Protein AF-A0A822FZ00-F1 (afdb_monomer_lite)

Sequence (42 aa):
MKGCQLSCGEKQRISLARTFIRQPKILLLDEATSAMDSYNEQ

Foldseek 3Di:
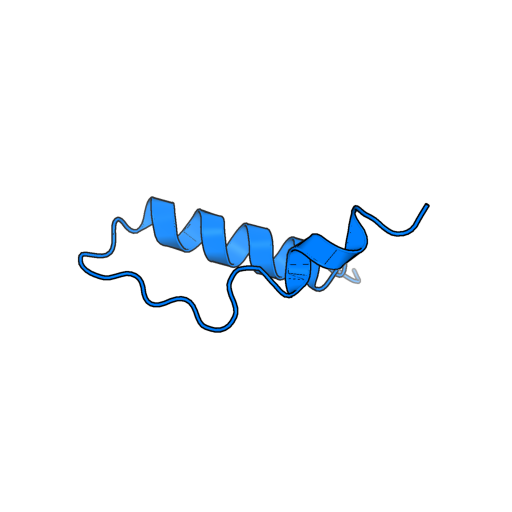DPPPDDDPLRVVVVVVVVVVVVVDPDDDDDPVCPVVVVVPDD

Secondary structure (DSSP, 8-state):
-------HHHHHHHHHHHHHHT--S----SSTTTTSGGGS--

pLDDT: mean 77.96, std 16.1, range [44.34, 95.06]

Structure (mmCIF, N/CA/C/O backbone):
data_AF-A0A822FZ00-F1
#
_entry.id   AF-A0A822FZ00-F1
#
loop_
_atom_site.group_PDB
_atom_site.id
_atom_site.type_symbol
_atom_site.label_atom_id
_atom_site.label_alt_id
_atom_site.label_comp_id
_atom_site.label_asym_id
_atom_site.label_entity_id
_atom_site.label_seq_id
_atom_site.pdbx_PDB_ins_code
_atom_site.Cartn_x
_atom_site.Cartn_y
_atom_site.Cartn_z
_atom_site.occupancy
_atom_site.B_iso_or_equiv
_atom_site.auth_seq_id
_atom_site.auth_comp_id
_atom_site.auth_asym_id
_atom_site.auth_atom_id
_atom_site.pdbx_PDB_model_num
ATOM 1 N N . MET A 1 1 ? 4.765 26.310 -15.912 1.00 49.66 1 MET A N 1
ATOM 2 C CA . MET A 1 1 ? 5.669 25.279 -15.356 1.00 49.66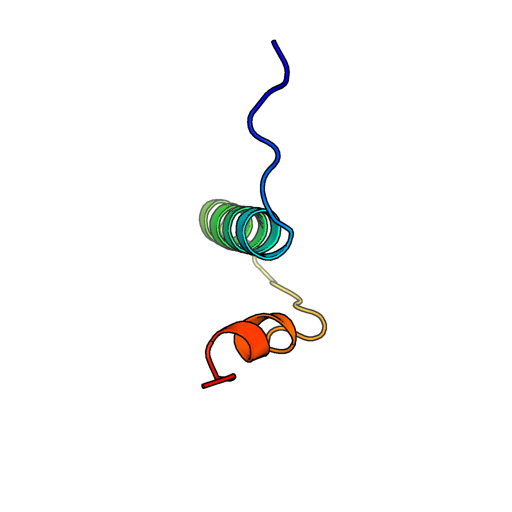 1 MET A CA 1
ATOM 3 C C . MET A 1 1 ? 4.948 23.940 -15.395 1.00 49.66 1 MET A C 1
ATOM 5 O O . MET A 1 1 ? 3.955 23.792 -14.696 1.00 49.66 1 MET A O 1
ATOM 9 N N . LYS A 1 2 ? 5.361 22.998 -16.254 1.00 51.06 2 LYS A N 1
ATOM 10 C CA . LYS A 1 2 ? 4.854 21.619 -16.181 1.00 51.06 2 LYS A CA 1
ATOM 11 C C . LYS A 1 2 ? 5.486 20.995 -14.935 1.00 51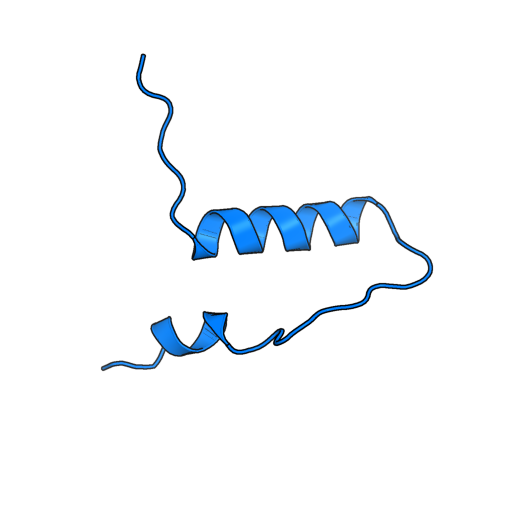.06 2 LYS A C 1
ATOM 13 O O . LYS A 1 2 ? 6.694 20.794 -14.923 1.00 51.06 2 LYS A O 1
ATOM 18 N N . GLY A 1 3 ? 4.706 20.806 -13.870 1.00 68.31 3 GLY A N 1
ATOM 19 C CA . GLY A 1 3 ? 5.179 20.096 -12.680 1.00 68.31 3 GLY A CA 1
ATOM 20 C C . GLY A 1 3 ? 5.706 18.716 -13.074 1.00 68.31 3 GLY A C 1
ATOM 21 O O . GLY A 1 3 ? 5.171 18.115 -14.009 1.00 68.31 3 GLY A O 1
ATOM 22 N N . CYS A 1 4 ? 6.760 18.243 -12.404 1.00 76.06 4 CYS A N 1
ATOM 23 C CA . CYS A 1 4 ? 7.295 16.900 -12.626 1.00 76.06 4 CYS A CA 1
ATOM 24 C C . CYS A 1 4 ? 6.149 15.883 -12.602 1.00 76.06 4 CYS A C 1
ATOM 26 O O . CYS A 1 4 ? 5.463 15.728 -11.589 1.00 76.06 4 CYS A O 1
ATOM 28 N N . GLN A 1 5 ? 5.907 15.224 -13.736 1.00 83.75 5 GLN A N 1
ATOM 29 C CA . GLN A 1 5 ? 4.934 14.146 -13.800 1.00 83.75 5 GLN A CA 1
ATOM 30 C C . GLN A 1 5 ? 5.545 12.931 -13.113 1.00 83.75 5 GLN A C 1
ATOM 32 O O . GLN A 1 5 ? 6.525 12.371 -13.589 1.00 83.75 5 GLN A O 1
ATOM 37 N N . LEU A 1 6 ? 4.960 12.547 -11.983 1.00 86.38 6 LEU A N 1
ATOM 38 C CA . LEU A 1 6 ? 5.321 11.320 -11.288 1.00 86.38 6 LEU A CA 1
ATOM 39 C C . LEU A 1 6 ? 4.873 10.112 -12.117 1.00 86.38 6 LEU A C 1
ATOM 41 O O . LEU A 1 6 ? 3.733 10.076 -12.609 1.00 86.38 6 LEU A O 1
ATOM 45 N N . SER A 1 7 ? 5.746 9.116 -12.217 1.00 87.56 7 SER A N 1
ATOM 46 C CA . SER A 1 7 ? 5.412 7.793 -12.740 1.00 87.56 7 SER A CA 1
ATOM 47 C C . SER A 1 7 ? 4.294 7.141 -11.917 1.00 87.56 7 SER A C 1
ATOM 49 O O . SER A 1 7 ? 3.985 7.550 -10.792 1.00 87.56 7 SER A O 1
ATOM 51 N N . CYS A 1 8 ? 3.664 6.105 -12.472 1.00 84.31 8 CYS A N 1
ATOM 52 C CA . CYS A 1 8 ? 2.615 5.365 -11.771 1.00 84.31 8 CYS A CA 1
ATOM 53 C C . CYS A 1 8 ? 3.128 4.771 -10.443 1.00 84.31 8 CYS A C 1
ATOM 55 O O . CYS A 1 8 ? 2.514 4.979 -9.396 1.00 84.31 8 CYS A O 1
ATOM 57 N N . GLY A 1 9 ? 4.314 4.150 -10.458 1.00 85.19 9 GLY A N 1
ATOM 58 C CA . GLY A 1 9 ? 4.935 3.578 -9.258 1.00 85.19 9 GLY A CA 1
ATOM 59 C C . GLY A 1 9 ? 5.352 4.620 -8.212 1.00 85.19 9 GLY A C 1
ATOM 60 O O . GLY A 1 9 ? 5.294 4.360 -7.010 1.00 85.19 9 GLY A O 1
ATOM 61 N N . GLU A 1 10 ? 5.741 5.831 -8.620 1.00 88.31 10 GLU A N 1
ATOM 62 C CA . GLU A 1 10 ? 5.999 6.931 -7.675 1.00 88.31 10 GLU A CA 1
ATOM 63 C C 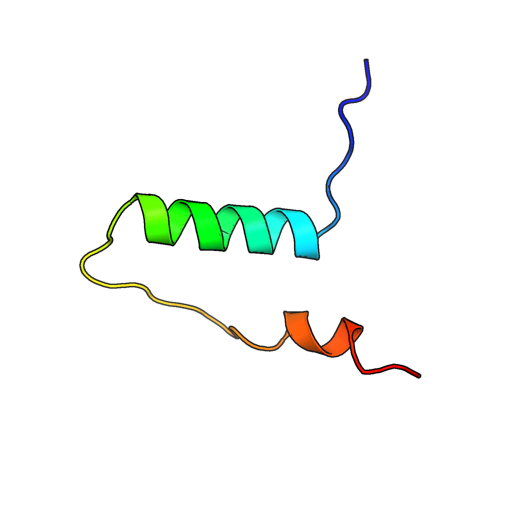. GLU A 1 10 ? 4.711 7.436 -7.017 1.00 88.31 10 GLU A C 1
ATOM 65 O O . GLU A 1 10 ? 4.676 7.629 -5.800 1.00 88.31 10 GLU A O 1
ATOM 70 N N . LYS A 1 11 ? 3.623 7.591 -7.783 1.00 87.50 11 LYS A N 1
ATOM 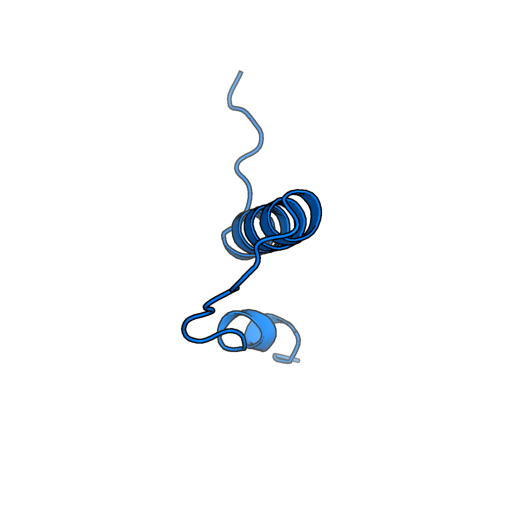71 C CA . LYS A 1 11 ? 2.305 7.961 -7.236 1.00 87.50 11 LYS A CA 1
ATOM 72 C C . LYS A 1 11 ? 1.796 6.917 -6.244 1.00 87.50 11 LYS A C 1
ATOM 74 O O . LYS A 1 11 ? 1.261 7.282 -5.197 1.00 87.50 11 LYS A O 1
ATOM 79 N N . GLN A 1 12 ? 2.006 5.637 -6.539 1.00 86.25 12 GLN A N 1
ATOM 80 C CA . GLN A 1 12 ? 1.625 4.539 -5.657 1.00 86.25 12 GLN A CA 1
ATOM 81 C C . GLN A 1 12 ? 2.427 4.543 -4.355 1.00 86.25 12 GLN A C 1
ATOM 83 O O . GLN A 1 12 ? 1.829 4.493 -3.281 1.00 86.25 12 GLN A O 1
ATOM 88 N N . ARG A 1 13 ? 3.757 4.706 -4.421 1.00 87.94 13 ARG A N 1
ATOM 89 C CA . ARG A 1 13 ? 4.609 4.836 -3.225 1.00 87.94 13 ARG A CA 1
ATOM 90 C C . ARG A 1 13 ? 4.194 6.013 -2.346 1.00 87.94 13 ARG A C 1
ATOM 92 O O . ARG A 1 13 ? 4.098 5.861 -1.131 1.00 87.94 13 ARG A O 1
ATOM 99 N N . ILE A 1 14 ? 3.880 7.161 -2.946 1.00 90.88 14 ILE A N 1
ATOM 100 C CA . ILE A 1 14 ? 3.384 8.331 -2.207 1.00 90.88 14 ILE A CA 1
ATOM 101 C C . ILE A 1 14 ? 2.023 8.042 -1.560 1.00 90.88 14 ILE A C 1
ATOM 103 O O . ILE A 1 14 ? 1.811 8.407 -0.405 1.00 90.88 14 ILE A O 1
ATOM 107 N N . SER A 1 15 ? 1.103 7.382 -2.265 1.00 88.75 15 SER A N 1
ATOM 108 C CA . SER A 1 15 ? -0.204 6.993 -1.716 1.00 88.75 15 SER A CA 1
ATOM 109 C C . SER A 1 15 ? -0.061 6.038 -0.524 1.00 88.75 15 SER A C 1
ATOM 111 O O . SER A 1 15 ? -0.679 6.239 0.527 1.00 88.75 15 SER A O 1
ATOM 113 N N . LEU A 1 16 ? 0.835 5.057 -0.642 1.00 89.94 16 LEU A N 1
ATOM 114 C CA . LEU A 1 16 ? 1.134 4.097 0.412 1.00 89.94 16 LEU A CA 1
ATOM 115 C C . LEU A 1 16 ? 1.753 4.789 1.640 1.00 89.94 16 LEU A C 1
ATOM 117 O O . LEU A 1 16 ? 1.240 4.655 2.750 1.00 89.94 16 LEU A O 1
ATOM 121 N N . ALA A 1 17 ? 2.779 5.622 1.441 1.00 93.06 17 ALA A N 1
ATOM 122 C CA . ALA A 1 17 ? 3.405 6.402 2.511 1.00 93.06 17 ALA A CA 1
ATOM 123 C C . ALA A 1 17 ? 2.398 7.323 3.224 1.00 93.06 17 ALA A C 1
ATOM 125 O O . ALA A 1 17 ? 2.350 7.380 4.453 1.00 93.06 17 ALA A O 1
ATOM 126 N N . ARG A 1 18 ? 1.530 8.003 2.466 1.00 94.50 18 ARG A N 1
ATOM 127 C CA . ARG A 1 18 ? 0.459 8.855 3.014 1.00 94.50 18 ARG A CA 1
ATOM 128 C C . ARG A 1 18 ? -0.540 8.088 3.864 1.00 94.50 18 ARG A C 1
ATOM 130 O O . ARG A 1 18 ? -1.139 8.678 4.766 1.00 94.50 18 ARG A O 1
ATOM 137 N N . THR A 1 19 ? -0.755 6.821 3.542 1.00 92.12 19 THR A N 1
ATOM 138 C CA . THR A 1 19 ? -1.656 5.960 4.292 1.00 92.12 19 THR A CA 1
ATOM 139 C C . THR A 1 19 ? -1.043 5.597 5.638 1.00 92.12 19 THR A C 1
ATOM 141 O O . THR A 1 19 ? -1.706 5.769 6.653 1.00 92.12 19 THR A O 1
ATOM 144 N N . PHE A 1 20 ? 0.246 5.256 5.693 1.00 92.06 20 PHE A N 1
ATOM 145 C CA . PHE A 1 20 ? 0.939 5.021 6.966 1.00 92.06 20 PHE A CA 1
ATOM 146 C C . PHE A 1 20 ? 0.971 6.255 7.878 1.00 92.06 20 PHE A C 1
ATOM 148 O O . PHE A 1 20 ? 0.729 6.135 9.077 1.00 92.06 20 PHE A O 1
ATOM 155 N N . ILE A 1 21 ? 1.174 7.452 7.315 1.00 95.06 21 ILE A N 1
ATOM 156 C CA . ILE A 1 21 ? 1.152 8.715 8.078 1.00 95.06 21 ILE A CA 1
ATOM 157 C C . ILE A 1 21 ? -0.204 8.943 8.766 1.00 95.06 21 ILE A C 1
ATOM 159 O O . ILE A 1 21 ? -0.259 9.503 9.856 1.00 95.06 21 ILE A O 1
ATOM 163 N N . ARG A 1 22 ? -1.307 8.510 8.144 1.00 94.56 22 ARG A N 1
ATOM 164 C CA . ARG A 1 22 ? -2.667 8.682 8.677 1.00 94.56 22 ARG A CA 1
ATOM 165 C C . ARG A 1 22 ? -3.044 7.684 9.773 1.00 94.56 22 ARG A C 1
ATOM 167 O O . ARG A 1 22 ? -4.122 7.845 10.335 1.00 94.56 22 ARG A O 1
ATOM 174 N N . GLN A 1 23 ? -2.211 6.677 10.049 1.00 92.25 23 GLN A N 1
ATOM 175 C CA . GLN A 1 23 ? -2.487 5.607 11.020 1.00 92.25 23 GLN A CA 1
ATOM 176 C C . GLN A 1 23 ? -3.929 5.058 10.923 1.00 92.25 23 GLN A C 1
ATOM 178 O O . GLN A 1 23 ? -4.687 5.103 11.898 1.00 92.25 23 GLN A O 1
ATOM 183 N N . PRO A 1 24 ? -4.368 4.585 9.742 1.00 93.44 24 PRO A N 1
ATOM 184 C CA . PRO A 1 24 ? -5.719 4.075 9.579 1.00 93.44 24 PRO A CA 1
ATOM 185 C C . PRO A 1 24 ? -5.922 2.847 10.468 1.00 93.44 24 PRO A C 1
ATOM 187 O O . PRO A 1 24 ? -5.054 1.984 10.565 1.00 93.44 24 PRO A O 1
ATOM 190 N N . LYS A 1 25 ? -7.107 2.738 11.077 1.00 95.06 25 LYS A N 1
ATOM 191 C CA . LYS A 1 25 ? -7.482 1.555 11.868 1.00 95.06 25 LYS A CA 1
ATOM 192 C C . LYS A 1 25 ? -7.534 0.282 11.019 1.00 95.06 25 LYS A C 1
ATOM 194 O O . LYS A 1 25 ? -7.304 -0.804 11.533 1.00 95.06 25 LYS A O 1
ATOM 199 N N . ILE A 1 26 ? -7.873 0.427 9.737 1.00 92.94 26 ILE A N 1
ATOM 200 C CA . ILE A 1 26 ? -7.951 -0.657 8.759 1.00 92.94 26 ILE A CA 1
ATOM 201 C C . ILE A 1 26 ? -7.385 -0.127 7.441 1.00 92.94 26 ILE A C 1
ATOM 203 O O . ILE A 1 26 ? -7.818 0.921 6.960 1.00 92.94 26 ILE A O 1
ATOM 207 N N . LEU A 1 27 ? -6.423 -0.851 6.872 1.00 90.31 27 LEU A N 1
ATOM 208 C CA . LEU A 1 27 ? -5.851 -0.592 5.555 1.00 90.31 27 LEU A CA 1
ATOM 209 C C . LEU A 1 27 ? -6.216 -1.751 4.628 1.00 90.31 27 LEU A C 1
ATOM 211 O O . LEU A 1 27 ? -5.783 -2.876 4.855 1.00 90.31 27 LEU A O 1
ATOM 215 N N . LEU A 1 28 ? -7.008 -1.465 3.596 1.00 87.94 28 LEU A N 1
ATOM 216 C CA . LEU A 1 28 ? -7.318 -2.410 2.526 1.00 87.94 28 LEU A CA 1
ATOM 217 C C . LEU A 1 28 ? -6.457 -2.068 1.313 1.00 87.94 28 LEU A C 1
ATOM 219 O O . LEU A 1 28 ? -6.451 -0.923 0.860 1.00 87.94 28 LEU A O 1
ATOM 223 N N . LEU A 1 29 ? -5.723 -3.057 0.819 1.00 87.50 29 LEU A N 1
ATOM 224 C CA . LEU A 1 29 ? -4.924 -2.957 -0.394 1.00 87.50 29 LEU A CA 1
ATOM 225 C C . LEU A 1 29 ? -5.490 -3.951 -1.401 1.00 87.50 29 LEU A C 1
ATOM 227 O O . LEU A 1 29 ? -5.667 -5.119 -1.060 1.00 87.50 29 LEU A O 1
ATOM 231 N N . ASP A 1 30 ? -5.755 -3.477 -2.611 1.00 79.81 30 ASP A N 1
ATOM 232 C CA . ASP A 1 30 ? -6.117 -4.327 -3.740 1.00 79.81 30 ASP A CA 1
ATOM 233 C C . ASP A 1 30 ? -4.864 -4.549 -4.592 1.00 79.81 30 ASP A C 1
ATOM 235 O O . ASP A 1 30 ? -4.126 -3.596 -4.849 1.00 79.81 30 ASP A O 1
ATOM 239 N N . GLU A 1 31 ? -4.571 -5.805 -4.926 1.00 73.25 31 GLU A N 1
ATOM 240 C CA . GLU A 1 31 ? -3.385 -6.215 -5.697 1.00 73.25 31 GLU A CA 1
ATOM 241 C C . GLU A 1 31 ? -2.047 -5.578 -5.236 1.00 73.25 31 GLU A C 1
ATOM 243 O O . GLU A 1 31 ? -1.264 -5.070 -6.034 1.00 73.25 31 GLU A O 1
ATOM 248 N N . ALA A 1 32 ? -1.742 -5.600 -3.931 1.00 67.50 32 ALA A N 1
ATOM 249 C CA . ALA A 1 32 ? -0.605 -4.871 -3.338 1.00 67.50 32 ALA A CA 1
ATOM 250 C C . ALA A 1 32 ? 0.791 -5.170 -3.942 1.00 67.50 32 ALA A C 1
ATOM 252 O O . ALA A 1 32 ? 1.723 -4.387 -3.746 1.00 67.50 32 ALA A O 1
ATOM 253 N N . THR A 1 33 ? 0.947 -6.288 -4.652 1.00 67.06 33 THR A N 1
ATOM 254 C CA . THR A 1 33 ? 2.201 -6.759 -5.259 1.00 67.06 33 THR A CA 1
ATOM 255 C C . THR A 1 33 ? 2.299 -6.558 -6.770 1.00 67.06 33 THR A C 1
ATOM 257 O O . THR A 1 33 ? 3.405 -6.671 -7.289 1.00 67.06 33 THR A O 1
ATOM 260 N N . SER A 1 34 ? 1.220 -6.201 -7.478 1.00 64.25 34 SER A N 1
ATOM 261 C CA . SER A 1 34 ? 1.230 -6.096 -8.954 1.00 64.25 34 SER A CA 1
ATOM 262 C C . SER A 1 34 ? 2.170 -5.010 -9.491 1.00 64.25 34 SER A C 1
ATOM 264 O O . SER A 1 34 ? 2.592 -5.044 -10.641 1.00 64.25 34 SER A O 1
ATOM 266 N N . ALA A 1 35 ? 2.554 -4.051 -8.645 1.00 62.09 35 ALA A N 1
ATOM 267 C CA . ALA A 1 35 ? 3.473 -2.974 -9.002 1.00 62.09 35 ALA A CA 1
ATOM 268 C C . ALA A 1 35 ? 4.949 -3.229 -8.641 1.00 62.09 35 ALA A C 1
ATOM 270 O O . ALA A 1 35 ? 5.787 -2.374 -8.931 1.00 62.09 35 ALA A O 1
ATOM 271 N N . MET A 1 36 ? 5.290 -4.354 -7.993 1.00 58.84 36 MET A N 1
ATOM 272 C CA . MET A 1 36 ? 6.695 -4.731 -7.750 1.00 58.84 36 MET A CA 1
ATOM 273 C C . MET A 1 36 ? 7.336 -5.480 -8.926 1.00 58.84 36 MET A C 1
ATOM 275 O O . MET A 1 36 ? 8.561 -5.589 -8.958 1.00 58.84 36 MET A O 1
ATOM 279 N N . ASP A 1 37 ? 6.556 -5.914 -9.920 1.00 57.03 37 ASP A N 1
ATOM 280 C CA . ASP A 1 37 ? 7.067 -6.686 -11.063 1.00 57.03 37 ASP A CA 1
ATOM 281 C C . ASP A 1 37 ? 8.042 -5.900 -11.958 1.00 57.03 37 ASP A C 1
ATOM 283 O O . ASP A 1 37 ? 8.861 -6.492 -12.654 1.00 57.03 37 ASP A O 1
ATOM 287 N N . SER A 1 38 ? 8.072 -4.565 -11.875 1.00 56.09 38 SER A N 1
ATOM 288 C CA . SER A 1 38 ? 9.038 -3.746 -12.627 1.00 56.09 38 SER A CA 1
ATOM 289 C C . SER A 1 38 ? 10.488 -3.858 -12.131 1.00 56.09 38 SER A C 1
ATOM 291 O O . SER A 1 38 ? 11.379 -3.289 -12.755 1.00 56.09 38 SER A O 1
ATOM 293 N N . TYR A 1 39 ? 10.740 -4.520 -10.993 1.00 54.72 39 TYR A N 1
ATOM 294 C CA . TYR A 1 39 ? 12.090 -4.680 -10.435 1.00 54.72 39 TYR A CA 1
ATOM 295 C C . TYR A 1 39 ? 12.783 -5.978 -10.881 1.00 54.72 39 TYR A C 1
ATOM 297 O O . TYR A 1 39 ? 13.947 -6.177 -10.544 1.00 54.72 39 TYR A O 1
ATOM 305 N N . ASN A 1 40 ? 12.090 -6.857 -11.618 1.00 48.56 40 ASN A N 1
ATOM 306 C CA . ASN A 1 40 ? 12.585 -8.203 -11.925 1.00 48.56 40 ASN A CA 1
ATOM 307 C C . ASN A 1 40 ? 12.699 -8.525 -13.426 1.00 48.56 40 ASN A C 1
ATOM 309 O O . ASN A 1 40 ? 12.984 -9.668 -13.778 1.00 48.56 40 ASN A O 1
ATOM 313 N N . GLU A 1 41 ? 12.518 -7.540 -14.306 1.00 48.03 41 GLU A N 1
ATOM 314 C CA . GLU A 1 41 ? 12.881 -7.673 -15.720 1.00 48.03 41 GLU A CA 1
ATOM 315 C C . GLU A 1 41 ? 14.346 -7.254 -15.898 1.00 48.03 41 GLU A C 1
ATOM 317 O O . GLU A 1 41 ? 14.685 -6.070 -15.953 1.00 48.03 41 GLU A O 1
ATOM 322 N N . GLN A 1 42 ? 15.208 -8.273 -15.876 1.00 44.34 42 GLN A N 1
ATOM 323 C CA .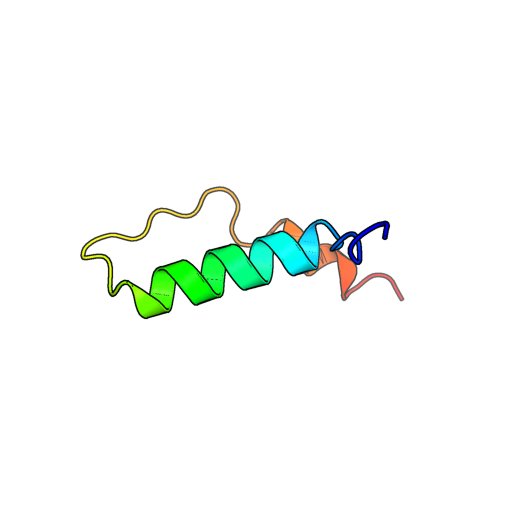 GLN A 1 42 ? 16.628 -8.226 -16.225 1.00 44.34 42 GLN A CA 1
ATOM 324 C C . GLN A 1 42 ? 16.835 -8.099 -17.736 1.00 44.34 42 GLN A C 1
ATOM 326 O O . GLN A 1 42 ? 16.044 -8.712 -18.488 1.00 44.34 42 GLN A O 1
#

Radius of gyration: 13.1 Å; chains: 1; bounding box: 25×34×28 Å